Protein AF-A0A5C0Z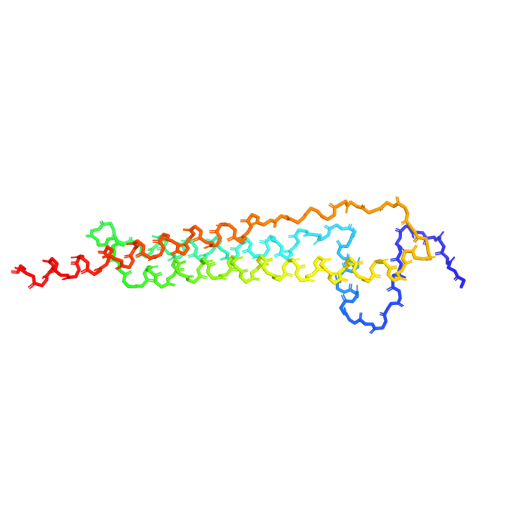PC8-F1 (afdb_monomer_lite)

Structure (mmCIF, N/CA/C/O backbone):
data_AF-A0A5C0ZPC8-F1
#
_entry.id   AF-A0A5C0ZPC8-F1
#
loop_
_atom_site.group_PDB
_atom_site.id
_atom_site.type_symbol
_atom_site.label_atom_id
_atom_site.label_alt_id
_atom_site.label_comp_id
_atom_site.label_asym_id
_atom_site.label_entity_id
_atom_site.label_seq_id
_atom_site.pdbx_PDB_ins_code
_atom_site.Cartn_x
_atom_site.Cartn_y
_atom_site.Cartn_z
_atom_site.occupancy
_atom_site.B_iso_or_equiv
_atom_site.auth_seq_id
_atom_site.auth_comp_id
_atom_site.auth_asym_id
_atom_site.auth_atom_id
_atom_site.pdbx_PDB_model_num
ATOM 1 N N . MET A 1 1 ? 24.502 -4.615 -37.477 1.00 29.30 1 MET A N 1
ATOM 2 C CA . MET A 1 1 ? 23.654 -4.368 -38.664 1.00 29.30 1 MET A CA 1
ATOM 3 C C . MET A 1 1 ? 22.220 -4.669 -38.247 1.00 29.30 1 MET A C 1
ATOM 5 O O . MET A 1 1 ? 21.914 -5.823 -37.983 1.00 29.30 1 MET A O 1
ATOM 9 N N . TYR A 1 2 ? 21.398 -3.641 -38.018 1.00 32.66 2 TYR A N 1
ATOM 10 C CA . TYR A 1 2 ? 20.044 -3.807 -37.477 1.00 32.66 2 TYR A CA 1
ATOM 11 C C . TYR A 1 2 ? 19.054 -4.054 -38.618 1.00 32.66 2 TYR A C 1
ATOM 13 O O . TYR A 1 2 ? 18.932 -3.237 -39.526 1.00 32.66 2 TYR A O 1
ATOM 21 N N . SER A 1 3 ? 18.355 -5.187 -38.573 1.00 28.53 3 SER A N 1
ATOM 22 C CA . SER A 1 3 ? 17.225 -5.475 -39.456 1.00 28.53 3 SER A CA 1
ATOM 23 C C . SER A 1 3 ? 15.987 -4.775 -38.901 1.00 28.53 3 SER A C 1
ATOM 25 O O . SER A 1 3 ? 15.355 -5.268 -37.968 1.00 28.53 3 SER A O 1
ATOM 27 N N . VAL A 1 4 ? 15.644 -3.625 -39.479 1.00 39.62 4 VAL A N 1
ATOM 28 C CA . VAL A 1 4 ? 14.365 -2.937 -39.261 1.00 39.62 4 VAL A CA 1
ATOM 29 C C . VAL A 1 4 ? 13.296 -3.673 -40.070 1.00 39.62 4 VAL A C 1
ATOM 31 O O . VAL A 1 4 ? 12.887 -3.233 -41.136 1.00 39.62 4 VAL A O 1
ATOM 34 N N . ASN A 1 5 ? 12.885 -4.844 -39.599 1.00 35.91 5 ASN A N 1
ATOM 35 C CA . ASN A 1 5 ? 11.719 -5.543 -40.126 1.00 35.91 5 ASN A CA 1
ATOM 36 C C . ASN A 1 5 ? 10.933 -6.070 -38.933 1.00 35.91 5 ASN A C 1
ATOM 38 O O . ASN A 1 5 ? 11.462 -6.839 -38.136 1.00 35.91 5 ASN A O 1
ATOM 42 N N . SER A 1 6 ? 9.678 -5.632 -38.827 1.00 33.94 6 SER A N 1
ATOM 43 C CA . SER A 1 6 ? 8.818 -5.648 -37.636 1.00 33.94 6 SER A CA 1
ATOM 44 C C . SER A 1 6 ? 9.240 -4.609 -36.596 1.00 33.94 6 SER A C 1
ATOM 46 O O . SER A 1 6 ? 10.356 -4.622 -36.096 1.00 33.94 6 SER A O 1
ATOM 48 N N . GLY A 1 7 ? 8.350 -3.667 -36.275 1.00 36.22 7 GLY A N 1
ATOM 49 C CA . GLY A 1 7 ? 8.607 -2.524 -35.389 1.00 36.22 7 GLY A CA 1
ATOM 50 C C . GLY A 1 7 ? 8.927 -2.867 -33.929 1.00 36.22 7 GLY A C 1
ATOM 51 O O . GLY A 1 7 ? 8.588 -2.096 -33.040 1.00 36.22 7 GLY A O 1
ATOM 52 N N . THR A 1 8 ? 9.482 -4.036 -33.627 1.00 36.31 8 THR A N 1
ATOM 53 C CA . THR A 1 8 ? 10.119 -4.416 -32.365 1.00 36.31 8 THR A CA 1
ATOM 54 C C . THR A 1 8 ? 11.572 -3.961 -32.365 1.00 36.31 8 THR A C 1
ATOM 56 O O . THR A 1 8 ? 12.427 -4.596 -32.972 1.00 36.31 8 THR A O 1
ATOM 59 N N . TYR A 1 9 ? 11.866 -2.884 -31.634 1.00 39.75 9 TYR A N 1
ATOM 60 C CA . TYR A 1 9 ? 13.221 -2.632 -31.155 1.00 39.75 9 TYR A CA 1
ATOM 61 C C . TYR A 1 9 ? 13.605 -3.793 -30.231 1.00 39.75 9 TYR A C 1
ATOM 63 O O . TYR A 1 9 ? 13.178 -3.848 -29.078 1.00 39.75 9 TYR A O 1
ATOM 71 N N . VAL A 1 10 ? 14.338 -4.774 -30.755 1.00 41.09 10 VAL A N 1
ATOM 72 C CA . VAL A 1 10 ? 14.924 -5.835 -29.935 1.00 41.09 10 VAL A CA 1
ATOM 73 C C . VAL A 1 10 ? 16.110 -5.207 -29.211 1.00 41.09 10 VAL A C 1
ATOM 75 O O . VAL A 1 10 ? 17.203 -5.100 -29.763 1.00 41.09 10 VAL A O 1
ATOM 78 N N . PHE A 1 11 ? 15.870 -4.729 -27.989 1.00 47.31 11 PHE A N 1
ATOM 79 C CA . PHE A 1 11 ? 16.930 -4.275 -27.094 1.00 47.31 11 PHE A CA 1
ATOM 80 C C . PHE A 1 11 ? 17.762 -5.496 -26.689 1.00 47.31 11 PHE A C 1
ATOM 82 O O . PHE A 1 11 ? 17.377 -6.277 -25.818 1.00 47.31 11 PHE A O 1
ATOM 89 N N . ASN A 1 12 ? 18.886 -5.699 -27.375 1.00 48.06 12 ASN A N 1
ATOM 90 C CA . ASN A 1 12 ? 19.795 -6.809 -27.125 1.00 48.06 12 ASN A CA 1
ATOM 91 C C . ASN A 1 12 ? 20.742 -6.422 -25.979 1.00 48.06 12 ASN A C 1
ATOM 93 O O . ASN A 1 12 ? 21.899 -6.079 -26.192 1.00 48.06 12 ASN A O 1
ATOM 97 N N . SER A 1 13 ? 20.196 -6.379 -24.763 1.00 54.62 13 SER A N 1
ATOM 98 C CA . SER A 1 13 ? 20.955 -6.133 -23.537 1.00 54.62 13 SER A CA 1
ATOM 99 C C . SER A 1 13 ? 21.131 -7.439 -22.765 1.00 54.62 13 SER A C 1
ATOM 101 O O . SER A 1 13 ? 20.161 -8.177 -22.545 1.00 54.62 13 SER A O 1
ATOM 103 N N . ASP A 1 14 ? 22.367 -7.708 -22.339 1.00 56.84 14 ASP A N 1
ATOM 104 C CA . ASP A 1 14 ? 22.722 -8.839 -21.470 1.00 56.84 14 ASP A CA 1
ATOM 105 C C . ASP A 1 14 ? 22.225 -8.641 -20.029 1.00 56.84 14 ASP A C 1
ATOM 107 O O . ASP A 1 14 ? 22.170 -9.578 -19.234 1.00 56.84 14 ASP A O 1
ATOM 111 N N . ASN A 1 15 ? 21.809 -7.420 -19.681 1.00 58.59 15 ASN A N 1
ATOM 112 C CA . ASN A 1 15 ? 21.267 -7.112 -18.368 1.00 58.59 15 ASN A CA 1
ATOM 113 C C . ASN A 1 15 ? 19.783 -7.492 -18.275 1.00 58.59 15 ASN A C 1
ATOM 115 O O . ASN A 1 15 ? 18.927 -6.919 -18.948 1.00 58.59 15 ASN A O 1
ATOM 119 N N . ILE A 1 16 ? 19.457 -8.392 -17.346 1.00 64.75 16 ILE A N 1
ATOM 120 C CA . ILE A 1 16 ? 18.083 -8.856 -17.076 1.00 64.75 16 ILE A CA 1
ATOM 121 C C . ILE A 1 16 ? 17.133 -7.683 -16.778 1.00 64.75 16 ILE A C 1
ATOM 123 O O . ILE A 1 16 ? 15.991 -7.678 -17.235 1.00 64.75 16 ILE A O 1
ATOM 127 N N . ILE A 1 17 ? 17.625 -6.659 -16.074 1.00 59.69 17 ILE A N 1
ATOM 128 C CA . ILE A 1 17 ? 16.850 -5.461 -15.723 1.00 59.69 17 ILE A CA 1
ATOM 129 C C . ILE A 1 17 ? 16.377 -4.714 -16.984 1.00 59.69 17 ILE A C 1
ATOM 131 O O . ILE A 1 17 ? 15.245 -4.239 -17.015 1.00 59.69 17 ILE A O 1
ATOM 135 N N . ASP A 1 18 ? 17.177 -4.679 -18.056 1.00 54.47 18 ASP A N 1
ATOM 136 C CA . ASP A 1 18 ? 16.747 -4.079 -19.327 1.00 54.47 18 ASP A CA 1
ATOM 137 C C . ASP A 1 18 ? 15.675 -4.880 -20.025 1.00 54.47 18 ASP A C 1
ATOM 139 O O . ASP A 1 18 ? 14.733 -4.303 -20.556 1.00 54.47 18 ASP A O 1
ATOM 143 N N . ARG A 1 19 ? 15.799 -6.207 -20.033 1.00 58.69 19 ARG A N 1
ATOM 144 C CA . ARG A 1 19 ? 14.797 -7.055 -20.682 1.00 58.69 19 ARG A CA 1
ATOM 145 C C . ARG A 1 19 ? 13.432 -6.886 -20.026 1.00 58.69 19 ARG A C 1
ATOM 147 O O . ARG A 1 19 ? 12.436 -6.776 -20.735 1.00 58.69 19 ARG A O 1
ATOM 154 N N . ILE A 1 20 ? 13.402 -6.785 -18.697 1.00 58.28 20 ILE A N 1
ATOM 155 C CA . ILE A 1 20 ? 12.176 -6.549 -17.929 1.00 58.28 20 ILE A CA 1
ATOM 156 C C . ILE A 1 20 ? 11.615 -5.150 -18.221 1.00 58.28 20 ILE A C 1
ATOM 158 O O . ILE A 1 20 ? 10.433 -5.026 -18.532 1.00 58.28 20 ILE A O 1
ATOM 162 N N . LEU A 1 21 ? 12.448 -4.106 -18.186 1.00 55.56 21 LEU A N 1
ATOM 163 C CA . LEU A 1 21 ? 11.993 -2.725 -18.381 1.00 55.56 21 LEU A CA 1
ATOM 164 C C . LEU A 1 21 ? 11.576 -2.425 -19.833 1.00 55.56 21 LEU A C 1
ATOM 166 O O . LEU A 1 21 ? 10.539 -1.802 -20.049 1.00 55.56 21 LEU A O 1
ATOM 170 N N . TYR A 1 22 ? 12.328 -2.893 -20.835 1.00 52.00 22 TYR A N 1
ATOM 171 C CA . TYR A 1 22 ? 12.086 -2.572 -22.249 1.00 52.00 22 TYR A CA 1
ATOM 172 C C . TYR A 1 22 ? 11.017 -3.438 -22.920 1.00 52.00 22 TYR A C 1
ATOM 174 O O . TYR A 1 22 ? 10.300 -2.928 -23.782 1.00 52.00 22 TYR A O 1
ATOM 182 N N . GLN A 1 23 ? 10.819 -4.704 -22.519 1.00 48.38 23 GLN A N 1
ATOM 183 C CA . GLN A 1 23 ? 9.656 -5.472 -23.004 1.00 48.38 23 GLN A CA 1
ATOM 184 C C . GLN A 1 23 ? 8.325 -4.813 -22.603 1.00 48.38 23 GLN A C 1
ATOM 186 O O . GLN A 1 23 ? 7.313 -5.010 -23.274 1.00 48.38 23 GLN A O 1
ATOM 191 N N . HIS A 1 24 ? 8.327 -3.984 -21.556 1.00 46.78 24 HIS A N 1
ATOM 192 C CA . HIS A 1 24 ? 7.132 -3.307 -21.055 1.00 46.78 24 HIS A CA 1
ATOM 193 C C . HIS A 1 24 ? 6.839 -1.968 -21.753 1.00 46.78 24 HIS A C 1
ATOM 195 O O . HIS A 1 24 ? 5.710 -1.481 -21.667 1.00 46.78 24 HIS A O 1
ATOM 201 N N . VAL A 1 25 ? 7.782 -1.431 -22.541 1.00 46.47 25 VAL A N 1
ATOM 202 C CA . VAL A 1 25 ? 7.612 -0.193 -23.333 1.00 46.47 25 VAL A CA 1
ATOM 203 C C . VAL A 1 25 ? 6.557 -0.357 -24.443 1.00 46.47 25 VAL A C 1
ATOM 205 O O . VAL A 1 25 ? 6.014 0.627 -24.934 1.00 46.47 25 VAL A O 1
ATOM 208 N N . LYS A 1 26 ? 6.197 -1.596 -24.814 1.00 43.69 26 LYS A N 1
ATOM 209 C CA . LYS A 1 26 ? 5.247 -1.888 -25.902 1.00 43.69 26 LYS A CA 1
ATOM 210 C C . LYS A 1 26 ? 3.794 -2.180 -25.503 1.00 43.69 26 LYS A C 1
ATOM 212 O O . LYS A 1 26 ? 3.000 -2.481 -26.389 1.00 43.69 26 LYS A O 1
ATOM 217 N N . GLY A 1 27 ? 3.415 -2.059 -24.229 1.00 43.03 27 GLY A N 1
ATOM 218 C CA . GLY A 1 27 ? 1.996 -2.188 -23.843 1.00 43.03 27 GLY A CA 1
ATOM 219 C C . GLY A 1 27 ? 1.706 -2.803 -22.476 1.00 43.03 27 GLY A C 1
ATOM 220 O O . GLY A 1 27 ? 0.545 -3.030 -22.163 1.00 43.03 27 GLY A O 1
ATOM 221 N N . TYR A 1 28 ? 2.729 -3.057 -21.654 1.00 47.69 28 TYR A N 1
ATOM 222 C CA . TYR A 1 28 ? 2.574 -3.623 -20.305 1.00 47.69 28 TYR A CA 1
ATOM 223 C C . TYR A 1 28 ? 3.007 -2.659 -19.193 1.00 47.69 28 TYR A C 1
ATOM 225 O O . TYR A 1 28 ? 3.230 -3.085 -18.061 1.00 47.69 28 TYR A O 1
ATOM 233 N N . HIS A 1 29 ? 3.085 -1.354 -19.481 1.00 52.34 29 HIS A N 1
ATOM 234 C CA . HIS A 1 29 ? 3.318 -0.317 -18.464 1.00 52.34 29 HIS A CA 1
ATOM 235 C C . HIS A 1 29 ? 2.305 -0.377 -17.302 1.00 52.34 29 HIS A C 1
ATOM 237 O O . HIS A 1 29 ? 2.608 0.072 -16.195 1.00 52.34 29 HIS A O 1
ATOM 243 N N . ASP A 1 30 ? 1.151 -1.008 -17.530 1.00 61.06 30 ASP A N 1
ATOM 244 C CA . ASP A 1 30 ? 0.098 -1.153 -16.535 1.00 61.06 30 ASP A CA 1
ATOM 245 C C . ASP A 1 30 ? 0.208 -2.417 -15.683 1.00 61.06 30 ASP A C 1
ATOM 247 O O . ASP A 1 30 ? -0.321 -2.413 -14.582 1.00 61.06 30 ASP A O 1
ATOM 251 N N . PHE A 1 31 ? 0.912 -3.481 -16.086 1.00 70.56 31 PHE A N 1
ATOM 252 C CA . PHE A 1 31 ? 0.835 -4.752 -15.345 1.00 70.56 31 PHE A CA 1
ATOM 253 C C . PHE A 1 31 ? 1.331 -4.660 -13.886 1.00 70.56 31 PHE A C 1
ATOM 255 O O . PHE A 1 31 ? 0.588 -5.071 -12.989 1.00 70.56 31 PHE A O 1
ATOM 262 N N . PRO A 1 32 ? 2.511 -4.075 -13.585 1.00 74.31 32 PRO A N 1
ATOM 263 C CA . PRO A 1 32 ? 2.962 -3.913 -12.200 1.00 74.31 32 PRO A CA 1
ATOM 264 C C . PRO A 1 32 ? 2.048 -2.986 -11.390 1.00 74.31 32 PRO A C 1
ATOM 266 O O . PRO A 1 32 ? 1.806 -3.225 -10.208 1.00 74.31 32 PRO A O 1
ATOM 269 N N . SER A 1 33 ? 1.521 -1.940 -12.034 1.00 76.31 33 SER A N 1
ATOM 270 C CA . SER A 1 33 ? 0.583 -0.990 -11.430 1.00 76.31 33 SER A CA 1
ATOM 271 C C . SER A 1 33 ? -0.754 -1.655 -11.107 1.00 76.31 33 SER A C 1
ATOM 273 O O . SER A 1 33 ? -1.222 -1.570 -9.977 1.00 76.31 33 SER A O 1
ATOM 275 N N . SER A 1 34 ? -1.329 -2.400 -12.050 1.00 80.06 34 SER A N 1
ATOM 276 C CA . SER A 1 34 ? -2.569 -3.156 -11.879 1.00 80.06 34 SER A CA 1
ATOM 277 C C . SER A 1 34 ? -2.431 -4.250 -10.825 1.00 80.06 34 SER A C 1
ATOM 279 O O . SER A 1 34 ? -3.339 -4.421 -10.015 1.00 80.06 34 SER A O 1
ATOM 281 N N . LEU A 1 35 ? -1.301 -4.964 -10.785 1.00 85.38 35 LEU A N 1
ATOM 282 C CA . LEU A 1 35 ? -1.042 -5.985 -9.767 1.00 85.38 35 LEU A CA 1
ATOM 283 C C . LEU A 1 35 ? -0.932 -5.366 -8.368 1.00 85.38 35 LEU A C 1
ATOM 285 O O . LEU A 1 35 ? -1.478 -5.910 -7.402 1.00 85.38 35 LEU A O 1
ATOM 289 N N . PHE A 1 36 ? -0.283 -4.204 -8.256 1.00 87.19 36 PHE A N 1
ATOM 290 C CA . PHE A 1 36 ? -0.246 -3.444 -7.012 1.00 87.19 36 PHE A CA 1
ATOM 291 C C . PHE A 1 36 ? -1.654 -3.002 -6.589 1.00 87.19 36 PHE A C 1
ATOM 293 O O . PHE A 1 36 ? -2.079 -3.319 -5.477 1.00 87.19 36 PHE A O 1
ATOM 300 N N . THR A 1 37 ? -2.419 -2.364 -7.481 1.00 86.62 37 THR A N 1
ATOM 301 C CA . THR A 1 37 ? -3.804 -1.946 -7.204 1.00 86.62 37 THR A CA 1
ATOM 302 C C . THR A 1 37 ? -4.677 -3.126 -6.786 1.00 86.62 37 THR A C 1
ATOM 304 O O . THR A 1 37 ? -5.380 -3.036 -5.782 1.00 86.62 37 THR A O 1
ATOM 307 N N . PHE A 1 38 ? -4.586 -4.258 -7.487 1.00 89.56 38 PHE A N 1
ATOM 308 C CA . PHE A 1 38 ? -5.307 -5.482 -7.140 1.00 89.56 38 PHE A CA 1
ATOM 309 C C . PHE A 1 38 ? -4.967 -5.955 -5.721 1.00 89.56 38 PHE A C 1
ATOM 311 O O . PHE A 1 38 ? -5.864 -6.228 -4.922 1.00 89.56 38 PHE A O 1
ATOM 318 N N . THR A 1 39 ? -3.679 -5.978 -5.372 1.00 91.25 39 THR A N 1
ATOM 319 C CA . THR A 1 39 ? -3.213 -6.367 -4.033 1.00 91.25 39 THR A CA 1
ATOM 320 C C . THR A 1 39 ? -3.770 -5.435 -2.955 1.00 91.25 39 THR A C 1
ATOM 322 O O . THR A 1 39 ? -4.273 -5.901 -1.929 1.00 91.25 39 THR A O 1
ATOM 325 N N . ILE A 1 40 ? -3.749 -4.121 -3.195 1.00 92.25 40 ILE A N 1
ATOM 326 C CA . ILE A 1 40 ? -4.326 -3.132 -2.277 1.00 92.25 40 ILE A CA 1
ATOM 327 C C . ILE A 1 40 ? -5.839 -3.331 -2.127 1.00 92.25 40 ILE A C 1
ATOM 329 O O . ILE A 1 40 ? -6.340 -3.316 -1.002 1.00 92.25 40 ILE A O 1
ATOM 333 N N . CYS A 1 41 ? -6.570 -3.573 -3.217 1.00 92.06 41 CYS A N 1
ATOM 334 C CA . CYS A 1 41 ? -8.007 -3.847 -3.169 1.00 92.06 41 CYS A CA 1
ATOM 335 C C . CYS A 1 41 ? -8.328 -5.096 -2.338 1.00 92.06 41 CYS A C 1
ATOM 337 O O . CYS A 1 41 ? -9.237 -5.056 -1.509 1.00 92.06 41 CYS A O 1
ATOM 339 N N . VAL A 1 42 ? -7.561 -6.179 -2.493 1.00 92.88 42 VAL A N 1
ATOM 340 C CA . VAL A 1 42 ? -7.724 -7.403 -1.689 1.00 92.88 42 VAL A CA 1
ATOM 341 C C . VAL A 1 42 ? -7.469 -7.127 -0.202 1.00 92.88 42 VAL A C 1
ATOM 343 O O . VAL A 1 42 ? -8.233 -7.577 0.658 1.00 92.88 42 VAL A O 1
ATOM 346 N N . LEU A 1 43 ? -6.432 -6.349 0.124 1.00 91.00 43 LEU A N 1
ATOM 347 C CA . LEU A 1 43 ? -6.124 -5.966 1.506 1.00 91.00 43 LEU A CA 1
ATOM 348 C C . LEU A 1 43 ? -7.215 -5.082 2.122 1.00 91.00 43 LEU A C 1
ATOM 350 O O . LEU A 1 43 ? -7.588 -5.291 3.282 1.00 91.00 43 LEU A O 1
ATOM 354 N N . LEU A 1 44 ? -7.749 -4.128 1.357 1.00 89.75 44 LEU A N 1
ATOM 355 C CA . LEU A 1 44 ? -8.862 -3.279 1.779 1.00 89.75 44 LEU A CA 1
ATOM 356 C C . LEU A 1 44 ? -10.121 -4.109 2.020 1.00 89.75 44 LEU A C 1
ATOM 358 O O . LEU A 1 44 ? -10.695 -4.020 3.104 1.00 89.75 44 LEU A O 1
ATOM 362 N N . LEU A 1 45 ? -10.496 -4.977 1.078 1.00 92.25 45 LEU A N 1
ATOM 363 C CA . LEU A 1 45 ? -11.660 -5.852 1.211 1.00 92.25 45 LEU A CA 1
ATOM 364 C C . LEU A 1 45 ? -11.548 -6.742 2.455 1.00 92.25 45 LEU A C 1
ATOM 366 O O . LEU A 1 45 ? -12.487 -6.828 3.243 1.00 92.25 45 LEU A O 1
ATOM 370 N N . SER A 1 46 ? -10.371 -7.329 2.692 1.00 89.56 46 SER A N 1
ATOM 371 C CA . SER A 1 46 ? -10.110 -8.129 3.894 1.00 89.56 46 SER A CA 1
ATOM 372 C C . SER A 1 46 ? -10.144 -7.312 5.192 1.00 89.56 46 SER A C 1
ATOM 374 O O . SER A 1 46 ? -10.369 -7.877 6.264 1.00 89.56 46 SER A O 1
ATOM 376 N N . THR A 1 47 ? -9.859 -6.012 5.132 1.00 87.06 47 THR A N 1
ATOM 377 C CA . THR A 1 47 ? -9.914 -5.124 6.301 1.00 87.06 47 THR A CA 1
ATOM 378 C C . THR A 1 47 ? -11.355 -4.727 6.599 1.00 87.06 47 THR A C 1
ATOM 380 O O . THR A 1 47 ? -11.782 -4.829 7.747 1.00 87.06 47 THR A O 1
ATOM 383 N N . VAL A 1 48 ? -12.126 -4.381 5.565 1.00 87.31 48 VAL A N 1
ATOM 384 C CA . VAL A 1 48 ? -13.559 -4.067 5.666 1.00 87.31 48 VAL A CA 1
ATOM 385 C C . VAL A 1 48 ? -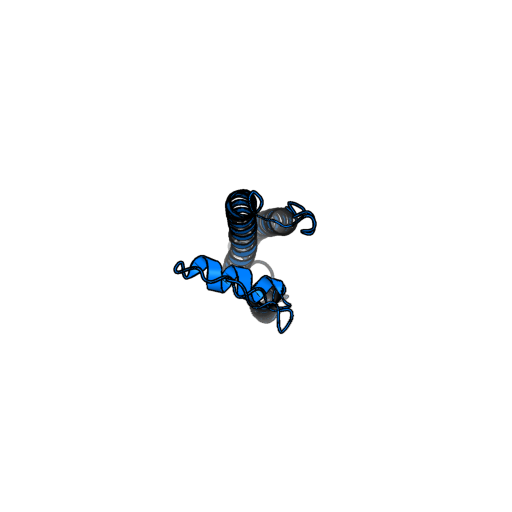14.354 -5.278 6.154 1.00 87.31 48 VAL A C 1
ATOM 387 O O . VAL A 1 48 ? -15.189 -5.137 7.040 1.00 87.31 48 VAL A O 1
ATOM 390 N N . SER A 1 49 ? -14.051 -6.486 5.671 1.00 86.62 49 SER A N 1
ATOM 391 C CA . SER A 1 49 ? -14.754 -7.706 6.097 1.00 86.62 49 SER A CA 1
ATOM 392 C C . SER A 1 49 ? -14.530 -8.066 7.572 1.00 86.62 49 SER A C 1
ATOM 394 O O . SER A 1 49 ? -15.257 -8.884 8.125 1.00 86.62 49 SER A O 1
ATOM 396 N N . LYS A 1 50 ? -13.490 -7.508 8.201 1.00 82.44 50 LYS A N 1
ATOM 397 C CA . LYS A 1 50 ? -13.159 -7.709 9.620 1.00 82.44 50 LYS A CA 1
ATOM 398 C C . LYS A 1 50 ? -13.607 -6.539 10.493 1.00 82.44 50 LYS A C 1
ATOM 400 O O . LYS A 1 50 ? -13.363 -6.562 11.698 1.00 82.44 50 LYS A O 1
ATOM 405 N N . LEU A 1 51 ? -14.225 -5.520 9.896 1.00 84.06 51 LEU A N 1
ATOM 406 C CA . LEU A 1 51 ? -14.702 -4.349 10.608 1.00 84.06 51 LEU A CA 1
ATOM 407 C C . LEU A 1 51 ? -15.973 -4.715 11.376 1.00 84.06 51 LEU A C 1
ATOM 409 O O . LEU A 1 51 ? -16.979 -5.105 10.788 1.00 84.06 51 LEU A O 1
ATOM 413 N N . ASN A 1 52 ? -15.924 -4.602 12.700 1.00 82.38 52 ASN A N 1
ATOM 414 C CA . ASN A 1 52 ? -17.101 -4.768 13.539 1.00 82.38 52 ASN A CA 1
ATOM 415 C C . ASN A 1 52 ? -17.693 -3.385 13.822 1.00 82.38 52 ASN A C 1
ATOM 417 O O . ASN A 1 52 ? -17.041 -2.561 14.456 1.00 82.38 52 ASN A O 1
ATOM 421 N N . LEU A 1 53 ? -18.927 -3.136 13.380 1.00 79.50 53 LEU A N 1
ATOM 422 C CA . LEU A 1 53 ? -19.606 -1.848 13.565 1.00 79.50 53 LEU A CA 1
ATOM 423 C C . LEU A 1 53 ? -19.779 -1.466 15.042 1.00 79.50 53 LEU A C 1
ATOM 425 O O . LEU A 1 53 ? -19.772 -0.283 15.363 1.00 79.50 53 LEU A O 1
ATOM 429 N N . ALA A 1 54 ? -19.890 -2.448 15.941 1.00 78.50 54 ALA A N 1
ATOM 430 C CA . ALA A 1 54 ? -19.990 -2.192 17.376 1.00 78.50 54 ALA A CA 1
ATOM 431 C C . ALA A 1 54 ? -18.639 -1.816 18.008 1.00 78.50 54 ALA A C 1
ATOM 433 O O . ALA A 1 54 ? -18.620 -1.196 19.064 1.00 78.50 54 ALA A O 1
ATOM 434 N N . ASN A 1 55 ? -17.518 -2.207 17.388 1.00 79.12 55 ASN A N 1
ATOM 435 C CA . ASN A 1 55 ? -16.157 -1.937 17.865 1.00 79.12 55 ASN A CA 1
ATOM 436 C C . ASN A 1 55 ? -15.246 -1.604 16.680 1.00 79.12 55 ASN A C 1
ATOM 438 O O . ASN A 1 55 ? -14.439 -2.445 16.266 1.00 79.12 55 ASN A O 1
ATOM 442 N N . PRO A 1 56 ? -15.403 -0.405 16.098 1.00 79.38 56 PRO A N 1
ATOM 443 C CA . PRO A 1 56 ? -14.698 -0.035 14.879 1.00 79.38 56 PRO A CA 1
ATOM 444 C C . PRO A 1 56 ? -13.192 0.117 15.117 1.00 79.38 56 PRO A C 1
ATOM 446 O O . PRO A 1 56 ? -12.396 -0.222 14.240 1.00 79.38 56 PRO A O 1
ATOM 449 N N . PHE A 1 57 ? -12.777 0.552 16.311 1.00 82.94 57 PHE A N 1
ATOM 450 C CA . PHE A 1 57 ? -11.367 0.728 16.640 1.00 82.94 57 PHE A CA 1
ATOM 451 C C . PHE A 1 57 ? -10.791 -0.550 17.246 1.00 82.94 57 PHE A C 1
ATOM 453 O O . PHE A 1 57 ? -11.048 -0.893 18.399 1.00 82.94 57 PHE A O 1
ATOM 460 N N . THR A 1 58 ? -10.012 -1.280 16.447 1.00 83.25 58 THR A N 1
ATOM 461 C CA . THR A 1 58 ? -9.270 -2.458 16.904 1.00 83.25 58 THR A CA 1
ATOM 462 C C . THR A 1 58 ? -7.824 -2.400 16.436 1.00 83.25 58 THR A C 1
ATOM 464 O O . THR A 1 58 ? -7.524 -1.978 15.315 1.00 83.25 58 THR A O 1
ATOM 467 N N . ILE A 1 59 ? -6.914 -2.921 17.263 1.00 84.75 59 ILE A N 1
ATOM 468 C CA . ILE A 1 59 ? -5.477 -3.006 16.957 1.00 84.75 59 ILE A CA 1
ATOM 469 C C . ILE A 1 59 ? -5.230 -3.722 15.618 1.00 84.75 59 ILE A C 1
ATOM 471 O O . ILE A 1 59 ? -4.332 -3.352 14.858 1.00 84.75 59 ILE A O 1
ATOM 475 N N . GLY A 1 60 ? -6.035 -4.745 15.309 1.00 85.19 60 GLY A N 1
ATOM 476 C CA . GLY A 1 60 ? -5.927 -5.510 14.067 1.00 85.19 60 GLY A CA 1
ATOM 477 C C . GLY A 1 60 ? -6.197 -4.674 12.814 1.00 85.19 60 GLY A C 1
ATOM 478 O O . GLY A 1 60 ? -5.471 -4.813 11.828 1.00 85.19 60 GLY A O 1
ATOM 479 N N . ILE A 1 61 ? -7.200 -3.793 12.856 1.00 87.00 61 ILE A N 1
ATOM 480 C CA . ILE A 1 61 ? -7.529 -2.883 11.749 1.00 87.00 61 ILE A CA 1
ATOM 481 C C . ILE A 1 61 ? -6.455 -1.800 11.632 1.00 87.00 61 ILE A C 1
ATOM 483 O O . ILE A 1 61 ? -5.938 -1.580 10.539 1.00 87.00 61 ILE A O 1
ATOM 487 N N . THR A 1 62 ? -6.027 -1.217 12.753 1.00 88.50 62 THR A N 1
ATOM 488 C CA . THR A 1 62 ? -4.956 -0.209 12.784 1.00 88.50 62 THR A CA 1
ATOM 489 C C . THR A 1 62 ? -3.678 -0.717 12.110 1.00 88.50 62 THR A C 1
ATOM 491 O O . THR A 1 62 ? -3.172 -0.069 11.197 1.00 88.50 62 THR A O 1
ATOM 494 N N . LYS A 1 63 ? -3.206 -1.926 12.458 1.00 89.44 63 LYS A N 1
ATOM 495 C CA . LYS A 1 63 ? -2.027 -2.546 11.819 1.00 89.44 63 LYS A CA 1
ATOM 496 C C . LYS A 1 63 ? -2.194 -2.727 10.305 1.00 89.44 63 LYS A C 1
ATOM 498 O O . LYS A 1 63 ? -1.226 -2.574 9.562 1.00 89.44 63 LYS A O 1
ATOM 503 N N . ARG A 1 64 ? -3.404 -3.053 9.837 1.00 90.00 64 ARG A N 1
ATOM 504 C CA . ARG A 1 64 ? -3.702 -3.240 8.406 1.00 90.00 64 ARG A CA 1
ATOM 505 C C . ARG A 1 64 ? -3.701 -1.921 7.643 1.00 90.00 64 ARG A C 1
ATOM 507 O O . ARG A 1 64 ? -3.103 -1.862 6.574 1.00 90.00 64 ARG A O 1
ATOM 514 N N . ILE A 1 65 ? -4.295 -0.866 8.202 1.00 90.50 65 ILE A N 1
ATOM 515 C CA . ILE A 1 65 ? -4.250 0.477 7.605 1.00 90.50 65 ILE A CA 1
ATOM 516 C C . ILE A 1 65 ? -2.794 0.964 7.539 1.00 90.50 65 ILE A C 1
ATOM 518 O O . ILE A 1 65 ? -2.361 1.437 6.489 1.00 90.50 65 ILE A O 1
ATOM 522 N N . THR A 1 66 ? -2.003 0.764 8.602 1.00 92.50 66 THR A N 1
ATOM 523 C CA . THR A 1 66 ? -0.563 1.080 8.589 1.00 92.50 66 THR A CA 1
ATOM 524 C C . THR A 1 66 ? 0.173 0.329 7.480 1.00 92.50 66 THR A C 1
ATOM 526 O O . THR A 1 66 ? 0.931 0.940 6.732 1.00 92.50 66 THR A O 1
ATOM 529 N N . LEU A 1 67 ? -0.073 -0.978 7.334 1.00 93.31 67 LEU A N 1
ATOM 530 C CA . LEU A 1 67 ? 0.542 -1.789 6.282 1.00 93.31 67 LEU A CA 1
ATOM 531 C C . LEU A 1 67 ? 0.206 -1.255 4.881 1.00 93.31 67 LEU A C 1
ATOM 533 O O . LEU A 1 67 ? 1.106 -1.123 4.057 1.00 93.31 67 LEU A O 1
ATOM 537 N N . ILE A 1 68 ? -1.061 -0.918 4.622 1.00 93.06 68 ILE A N 1
ATOM 538 C CA . ILE A 1 68 ? -1.503 -0.361 3.334 1.00 93.06 68 ILE A CA 1
ATOM 539 C C . ILE A 1 68 ? -0.780 0.961 3.043 1.00 93.06 68 ILE A C 1
ATOM 541 O O . ILE A 1 68 ? -0.260 1.140 1.942 1.00 93.06 68 ILE A O 1
ATOM 545 N N . GLY A 1 69 ? -0.684 1.860 4.027 1.00 90.19 69 GLY A N 1
ATOM 546 C CA . GLY A 1 69 ? 0.048 3.123 3.878 1.00 90.19 69 GLY A CA 1
ATOM 547 C C . GLY A 1 69 ? 1.536 2.916 3.571 1.00 90.19 69 GLY A C 1
ATOM 548 O O . GLY A 1 69 ? 2.073 3.540 2.655 1.00 90.19 69 GLY A O 1
ATOM 549 N N . CYS A 1 70 ? 2.188 1.979 4.266 1.00 93.62 70 CYS A N 1
ATOM 550 C CA . CYS A 1 70 ? 3.580 1.611 3.996 1.00 93.62 70 CYS A CA 1
ATOM 551 C C . CYS A 1 70 ? 3.771 1.030 2.587 1.00 93.62 70 CYS A C 1
ATOM 553 O O . CYS A 1 70 ? 4.746 1.370 1.920 1.00 93.62 70 CYS A O 1
ATOM 555 N N . LEU A 1 71 ? 2.849 0.185 2.114 1.00 93.25 71 LEU A N 1
ATOM 556 C CA . LE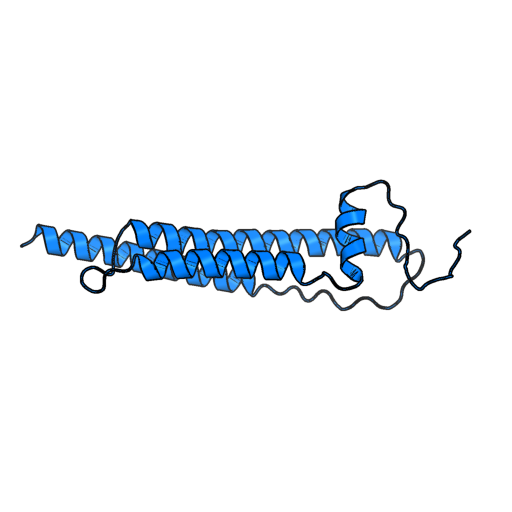U A 1 71 ? 2.914 -0.385 0.766 1.00 93.25 71 LEU A CA 1
ATOM 557 C C . LEU A 1 71 ? 2.850 0.699 -0.316 1.00 93.25 71 LEU A C 1
ATOM 559 O O . LEU A 1 71 ? 3.640 0.648 -1.255 1.00 93.25 71 LEU A O 1
ATOM 563 N N . TYR A 1 72 ? 1.981 1.703 -0.160 1.00 91.44 72 TYR A N 1
ATOM 564 C CA . TYR A 1 72 ? 1.922 2.854 -1.071 1.00 91.44 72 TYR A CA 1
ATOM 565 C C . TYR A 1 72 ? 3.222 3.662 -1.088 1.00 91.44 72 TYR A C 1
ATOM 567 O O . TYR A 1 72 ? 3.698 4.029 -2.163 1.00 91.44 72 TYR A O 1
ATOM 575 N N . LEU A 1 73 ? 3.836 3.893 0.078 1.00 90.75 73 LEU A N 1
ATOM 576 C CA . LEU A 1 73 ? 5.130 4.576 0.149 1.00 90.75 73 LEU A CA 1
ATOM 577 C C . LEU A 1 73 ? 6.232 3.794 -0.565 1.00 90.75 73 LEU A C 1
ATOM 579 O O . LEU A 1 73 ? 6.939 4.358 -1.398 1.00 90.75 73 LEU A O 1
ATOM 583 N N . VAL A 1 74 ? 6.371 2.502 -0.258 1.00 90.81 74 VAL A N 1
ATOM 584 C CA . VAL A 1 74 ? 7.395 1.643 -0.872 1.00 90.81 74 VAL A CA 1
ATOM 585 C C . VAL A 1 74 ? 7.194 1.578 -2.382 1.00 90.81 74 VAL A C 1
ATOM 587 O O . VAL A 1 74 ? 8.149 1.766 -3.133 1.00 90.81 74 VAL A O 1
ATOM 590 N N . TYR A 1 75 ? 5.956 1.379 -2.834 1.00 87.56 75 TYR A N 1
ATOM 591 C CA . TYR A 1 75 ? 5.632 1.340 -4.255 1.00 87.56 75 TYR A CA 1
ATOM 592 C C . TYR A 1 75 ? 5.951 2.667 -4.957 1.00 87.56 75 TYR A C 1
ATOM 594 O O . TYR A 1 75 ? 6.607 2.661 -5.999 1.00 87.56 75 TYR A O 1
ATOM 602 N N . GLY A 1 76 ? 5.585 3.804 -4.358 1.00 84.69 76 GLY A N 1
ATOM 603 C CA . GLY A 1 76 ? 5.913 5.129 -4.885 1.00 84.69 76 GLY A CA 1
ATOM 604 C C . GLY A 1 76 ? 7.423 5.379 -4.990 1.00 84.69 76 GLY A C 1
ATOM 605 O O . GLY A 1 76 ? 7.896 5.851 -6.023 1.00 84.69 76 GLY A O 1
ATOM 606 N N . ILE A 1 77 ? 8.201 5.000 -3.968 1.00 86.81 77 ILE A N 1
ATOM 607 C CA . ILE A 1 77 ? 9.670 5.119 -3.983 1.00 86.81 77 ILE A CA 1
ATOM 608 C C . ILE A 1 77 ? 10.282 4.230 -5.074 1.00 86.81 77 ILE A C 1
ATOM 610 O O . ILE A 1 77 ? 11.149 4.686 -5.822 1.00 86.81 77 ILE A O 1
ATOM 614 N N . LEU A 1 78 ? 9.813 2.985 -5.210 1.00 84.44 78 LEU A N 1
ATOM 615 C CA . LEU A 1 78 ? 10.270 2.071 -6.261 1.00 84.44 78 LEU A CA 1
ATOM 616 C C . LEU A 1 78 ? 9.977 2.628 -7.657 1.00 84.44 78 LEU A C 1
ATOM 618 O O . LEU A 1 78 ? 10.847 2.576 -8.524 1.00 84.44 78 LEU A O 1
ATOM 622 N N . LYS A 1 79 ? 8.795 3.217 -7.864 1.00 78.81 79 LYS A N 1
ATOM 623 C CA . LYS A 1 79 ? 8.421 3.879 -9.122 1.00 78.81 79 LYS A CA 1
ATOM 624 C C . LYS A 1 79 ? 9.384 5.010 -9.482 1.00 78.81 79 LYS A C 1
ATOM 626 O O . LYS A 1 79 ? 9.823 5.088 -10.627 1.00 78.81 79 LYS A O 1
ATOM 631 N N . ILE A 1 80 ? 9.749 5.849 -8.508 1.00 79.06 80 ILE A N 1
ATOM 632 C CA . ILE A 1 80 ? 10.740 6.919 -8.701 1.00 79.06 80 ILE A CA 1
ATOM 633 C C . ILE A 1 80 ? 12.109 6.325 -9.037 1.00 79.06 80 ILE A C 1
ATOM 635 O O . ILE A 1 80 ? 12.752 6.780 -9.978 1.00 79.06 80 ILE A O 1
ATOM 639 N N . GLY A 1 81 ? 12.548 5.292 -8.312 1.00 76.06 81 GLY A N 1
ATOM 640 C CA . GLY A 1 81 ? 13.823 4.621 -8.572 1.00 76.06 81 GLY A CA 1
ATOM 641 C C . GLY A 1 81 ? 13.900 4.024 -9.980 1.00 76.06 81 GLY A C 1
ATOM 642 O O . GLY A 1 81 ? 14.883 4.235 -10.686 1.00 76.06 81 GLY A O 1
ATOM 643 N N . ILE A 1 82 ? 12.836 3.348 -10.421 1.00 75.31 82 ILE A N 1
ATOM 644 C CA . ILE A 1 82 ? 12.720 2.804 -11.780 1.00 75.31 82 ILE A CA 1
ATOM 645 C C . ILE A 1 82 ? 12.725 3.933 -12.815 1.00 75.31 82 ILE A C 1
ATOM 647 O O . ILE A 1 82 ? 13.435 3.830 -13.814 1.00 75.31 82 ILE A O 1
ATOM 651 N N . ALA A 1 83 ? 11.990 5.021 -12.570 1.00 70.31 83 ALA A N 1
ATOM 652 C CA . ALA A 1 83 ? 11.973 6.179 -13.458 1.00 70.31 83 ALA A CA 1
ATOM 653 C C . ALA A 1 83 ? 13.376 6.793 -13.605 1.00 70.31 83 ALA A C 1
ATOM 655 O O . ALA A 1 83 ? 13.847 6.979 -14.726 1.00 70.31 83 ALA A O 1
ATOM 656 N N . LEU A 1 84 ? 14.089 7.018 -12.498 1.00 74.12 84 LEU A N 1
ATOM 657 C CA . LEU A 1 84 ? 15.458 7.544 -12.504 1.00 74.12 84 LEU A CA 1
ATOM 658 C C . LEU A 1 84 ? 16.438 6.601 -13.211 1.00 74.12 84 LEU A C 1
ATOM 660 O O . LEU A 1 84 ? 17.263 7.055 -14.003 1.00 74.12 84 LEU A O 1
ATOM 664 N N . TYR A 1 85 ? 16.323 5.294 -12.969 1.00 72.38 85 TYR A N 1
ATOM 665 C CA . TYR A 1 85 ? 17.142 4.284 -13.634 1.00 72.38 85 TYR A CA 1
ATOM 666 C C . TYR A 1 85 ? 16.893 4.260 -15.145 1.00 72.38 85 TYR A C 1
ATOM 668 O O . TYR A 1 85 ? 17.839 4.305 -15.932 1.00 72.38 85 TYR A O 1
ATOM 676 N N . SER A 1 86 ? 15.622 4.253 -15.560 1.00 67.06 86 SER A N 1
ATOM 677 C CA . SER A 1 86 ? 15.257 4.321 -16.976 1.00 67.06 86 SER A CA 1
ATOM 678 C C . SER A 1 86 ? 15.747 5.614 -17.621 1.00 67.06 86 SER A C 1
ATOM 680 O O . SER A 1 86 ? 16.283 5.558 -18.718 1.00 67.06 86 SER A O 1
ATOM 682 N N . TRP A 1 87 ? 15.674 6.754 -16.927 1.00 64.69 87 TRP A N 1
ATOM 683 C CA . TRP A 1 87 ? 16.165 8.041 -17.421 1.00 64.69 87 TRP A CA 1
ATOM 684 C C . TRP A 1 87 ? 17.681 8.039 -17.640 1.00 64.69 87 TRP A C 1
ATOM 686 O O . TRP A 1 87 ? 18.153 8.420 -18.709 1.00 64.69 87 TRP A O 1
ATOM 696 N N . GLN A 1 88 ? 18.459 7.570 -16.659 1.00 67.75 88 GLN A N 1
ATOM 697 C CA . GLN A 1 88 ? 19.918 7.462 -16.784 1.00 67.75 88 GLN A CA 1
ATOM 698 C C . GLN A 1 88 ? 20.318 6.542 -17.936 1.00 67.75 88 GLN A C 1
ATOM 700 O O . GLN A 1 88 ? 21.217 6.860 -18.716 1.00 67.75 88 GLN A O 1
ATOM 705 N N . ARG A 1 89 ? 19.627 5.410 -18.059 1.00 66.00 89 ARG A N 1
ATOM 706 C CA . ARG A 1 89 ? 19.924 4.411 -19.076 1.00 66.00 89 ARG A CA 1
ATOM 707 C C . ARG A 1 89 ? 19.499 4.860 -20.471 1.00 66.00 89 ARG A C 1
ATOM 709 O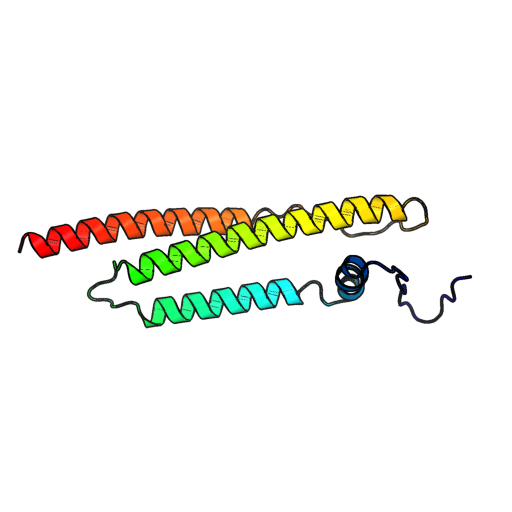 O . ARG A 1 89 ? 20.249 4.663 -21.419 1.00 66.00 89 ARG A O 1
ATOM 716 N N . LEU A 1 90 ? 18.358 5.534 -20.589 1.00 61.78 90 LEU A N 1
ATOM 717 C CA . LEU A 1 90 ? 17.917 6.178 -21.825 1.00 61.78 90 LEU A CA 1
ATOM 718 C C . LEU A 1 90 ? 18.872 7.293 -22.244 1.00 61.78 90 LEU A C 1
ATOM 720 O O . LEU A 1 90 ? 19.202 7.346 -23.413 1.00 61.78 90 LEU A O 1
ATOM 724 N N . ASN A 1 91 ? 19.396 8.119 -21.333 1.00 61.09 91 ASN A N 1
ATOM 725 C CA . ASN A 1 91 ? 20.415 9.119 -21.688 1.00 61.09 91 ASN A CA 1
ATOM 726 C C . ASN A 1 91 ? 21.721 8.485 -22.183 1.00 61.09 91 ASN A C 1
ATOM 728 O O . ASN A 1 91 ? 22.401 9.063 -23.026 1.00 61.09 91 ASN A O 1
ATOM 732 N N . HIS A 1 92 ? 22.064 7.292 -21.690 1.00 60.62 92 HIS A N 1
ATOM 733 C CA . HIS A 1 92 ? 23.204 6.532 -22.197 1.00 60.62 92 HIS A CA 1
ATOM 734 C C . HIS A 1 92 ? 22.962 6.016 -23.627 1.00 60.62 92 HIS A C 1
ATOM 736 O O . HIS A 1 92 ? 23.884 6.025 -24.436 1.00 60.62 92 HIS A O 1
ATOM 742 N N . PHE A 1 93 ? 21.722 5.632 -23.956 1.00 57.78 93 PHE A N 1
ATOM 743 C CA . PHE A 1 93 ? 21.331 5.164 -25.293 1.00 57.78 93 PHE A CA 1
ATOM 744 C C . PHE A 1 93 ? 20.921 6.289 -26.267 1.00 57.78 93 PHE A C 1
ATOM 746 O O . PHE A 1 93 ? 21.030 6.115 -27.473 1.00 57.78 93 PHE A O 1
ATOM 753 N N . ALA A 1 94 ? 20.482 7.452 -25.781 1.00 51.56 94 ALA A N 1
ATOM 754 C CA . ALA A 1 94 ? 19.981 8.569 -26.589 1.00 51.56 94 ALA A CA 1
ATOM 755 C C . ALA A 1 94 ? 21.083 9.335 -27.337 1.00 51.56 94 ALA A C 1
ATOM 757 O O . ALA A 1 94 ? 20.776 10.054 -28.287 1.00 51.56 94 ALA A O 1
ATOM 758 N N . ASN A 1 95 ? 22.358 9.137 -26.976 1.00 51.78 95 ASN A N 1
ATOM 759 C CA . ASN A 1 95 ? 23.469 9.532 -27.846 1.00 51.78 95 ASN A CA 1
ATOM 760 C C . ASN A 1 95 ? 23.444 8.780 -29.198 1.00 51.78 95 ASN A C 1
ATOM 762 O O . ASN A 1 95 ? 24.018 9.278 -30.159 1.00 51.78 95 ASN A O 1
ATOM 766 N N . ASP A 1 96 ? 22.714 7.660 -29.298 1.00 47.31 96 ASP A N 1
ATOM 767 C CA . ASP A 1 96 ? 22.605 6.800 -30.482 1.00 47.31 96 ASP A CA 1
ATOM 768 C C . ASP A 1 96 ? 21.156 6.650 -30.992 1.00 47.31 96 ASP A C 1
ATOM 770 O O . ASP A 1 96 ? 20.732 5.557 -31.345 1.00 47.31 96 ASP A O 1
ATOM 774 N N . VAL A 1 97 ? 20.414 7.756 -31.152 1.00 49.03 97 VAL A N 1
ATOM 775 C CA . VAL A 1 97 ? 19.057 7.810 -31.756 1.00 49.03 97 VAL A CA 1
ATOM 776 C C . VAL A 1 97 ? 17.929 7.561 -30.741 1.00 49.03 97 VAL A C 1
ATOM 778 O O . VAL A 1 97 ? 17.761 6.458 -30.244 1.00 49.03 97 VAL A O 1
ATOM 781 N N . VAL A 1 98 ? 17.109 8.588 -30.467 1.00 47.03 98 VAL A N 1
ATOM 782 C CA . VAL A 1 98 ? 15.621 8.573 -30.460 1.00 47.03 98 VAL A CA 1
ATOM 783 C C . VAL A 1 98 ? 15.096 9.885 -29.845 1.00 47.03 98 VAL A C 1
ATOM 785 O O . VAL A 1 98 ? 15.384 10.232 -28.705 1.00 47.03 98 VAL A O 1
ATOM 788 N N . THR A 1 99 ? 14.279 10.604 -30.620 1.00 40.28 99 THR A N 1
ATOM 789 C CA . THR A 1 99 ? 13.716 11.941 -30.347 1.00 40.28 99 THR A CA 1
ATOM 790 C C . THR A 1 99 ? 12.276 11.937 -29.817 1.00 40.28 99 THR A C 1
ATOM 792 O O . THR A 1 99 ? 11.595 12.957 -29.877 1.00 40.28 99 THR A O 1
ATOM 795 N N . SER A 1 100 ? 11.758 10.831 -29.283 1.00 42.06 100 SER A N 1
ATOM 796 C CA . SER A 1 100 ? 10.419 10.855 -28.676 1.00 42.06 100 SER A CA 1
ATOM 797 C C . SER A 1 100 ? 10.254 9.784 -27.610 1.00 42.06 100 SER A C 1
ATOM 799 O O . SER A 1 100 ? 9.938 8.636 -27.899 1.00 42.06 100 SER A O 1
ATOM 801 N N . PHE A 1 101 ? 10.431 10.179 -26.352 1.00 47.84 101 PHE A N 1
ATOM 802 C CA . PHE A 1 101 ? 9.877 9.427 -25.234 1.00 47.84 101 PHE A CA 1
ATOM 803 C C . PHE A 1 101 ? 8.937 10.324 -24.433 1.00 47.84 101 PHE A C 1
ATOM 805 O O . PHE A 1 101 ? 9.216 11.518 -24.277 1.00 47.84 101 PHE A O 1
ATOM 812 N N . PRO A 1 102 ? 7.798 9.774 -23.967 1.00 43.00 102 PRO A N 1
ATOM 813 C CA . PRO A 1 102 ? 6.845 10.517 -23.166 1.00 43.00 102 PRO A CA 1
ATOM 814 C C . PRO A 1 102 ? 7.574 11.042 -21.935 1.00 43.00 102 PRO A C 1
ATOM 816 O O . PRO A 1 102 ? 8.336 10.320 -21.291 1.00 43.00 102 PRO A O 1
ATOM 819 N N . SER A 1 103 ? 7.365 12.320 -21.635 1.00 42.56 103 SER A N 1
ATOM 820 C CA . SER A 1 103 ? 7.896 12.943 -20.435 1.00 42.56 103 SER A CA 1
ATOM 821 C C . SER A 1 103 ? 7.494 12.093 -19.231 1.00 42.56 103 SER A C 1
ATOM 823 O O . SER A 1 103 ? 6.315 11.985 -18.893 1.00 42.56 103 SER A O 1
ATOM 825 N N . PHE A 1 104 ? 8.478 11.450 -18.598 1.00 48.84 104 PHE A N 1
ATOM 826 C CA . PHE A 1 104 ? 8.285 10.780 -17.319 1.00 48.84 104 PHE A CA 1
ATOM 827 C C . PHE A 1 104 ? 7.866 11.860 -16.318 1.00 48.84 104 PHE A C 1
ATOM 829 O O . PHE A 1 104 ? 8.689 12.598 -15.778 1.00 48.84 104 PHE A O 1
ATOM 836 N N . ARG A 1 105 ? 6.555 12.026 -16.125 1.00 49.00 105 ARG A N 1
ATOM 837 C CA . ARG A 1 105 ? 6.027 12.899 -15.083 1.00 49.00 105 ARG A CA 1
ATOM 838 C C . ARG A 1 105 ? 6.350 12.220 -13.760 1.00 49.00 105 ARG A C 1
ATOM 840 O O . ARG A 1 105 ? 5.886 11.111 -13.512 1.00 49.00 105 ARG A O 1
ATOM 847 N N . TYR A 1 106 ? 7.160 12.881 -12.935 1.00 55.84 106 TYR A N 1
ATOM 848 C CA . TYR A 1 106 ? 7.399 12.498 -11.546 1.00 55.84 106 TYR A CA 1
ATOM 849 C C . TYR A 1 106 ? 6.085 12.615 -10.770 1.00 55.84 106 TYR A C 1
ATOM 851 O O . TYR A 1 106 ? 5.802 13.634 -10.140 1.00 55.84 106 TYR A O 1
ATOM 859 N N . ASP A 1 107 ? 5.238 11.597 -10.878 1.00 64.81 107 ASP A N 1
ATOM 860 C CA . ASP A 1 107 ? 3.980 11.566 -10.159 1.00 64.81 107 ASP A CA 1
ATOM 861 C C . ASP A 1 107 ? 4.221 11.054 -8.737 1.00 64.81 107 ASP A C 1
ATOM 863 O O . ASP A 1 107 ? 4.491 9.878 -8.501 1.00 64.81 107 ASP A O 1
ATOM 867 N N . LEU A 1 108 ? 4.156 11.978 -7.779 1.00 78.56 108 LEU A N 1
ATOM 868 C CA . LEU A 1 108 ? 4.276 11.695 -6.349 1.00 78.56 108 LEU A CA 1
ATOM 869 C C . LEU A 1 108 ? 2.929 11.283 -5.726 1.00 78.56 108 LEU A C 1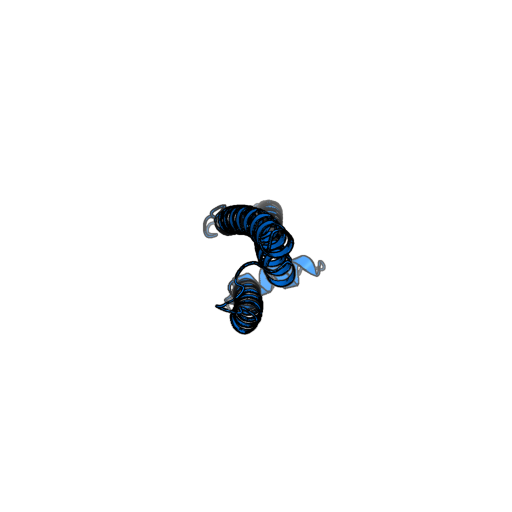
ATOM 871 O O . LEU A 1 108 ? 2.834 11.212 -4.499 1.00 78.56 108 LEU A O 1
ATOM 875 N N . ALA A 1 109 ? 1.879 11.058 -6.528 1.00 83.12 109 ALA A N 1
ATOM 876 C CA . ALA A 1 109 ? 0.545 10.700 -6.045 1.00 83.12 109 ALA A CA 1
ATOM 877 C C . ALA A 1 109 ? 0.557 9.477 -5.120 1.00 83.12 109 ALA A C 1
ATOM 879 O O . ALA A 1 109 ? -0.003 9.552 -4.028 1.00 83.12 109 ALA A O 1
ATOM 880 N N . ASP A 1 110 ? 1.255 8.402 -5.495 1.00 82.81 110 ASP A N 1
ATOM 881 C CA . ASP A 1 110 ? 1.327 7.166 -4.700 1.00 82.81 110 ASP A CA 1
ATOM 882 C C . ASP A 1 110 ? 1.927 7.422 -3.302 1.00 82.81 110 ASP A C 1
ATOM 884 O O . ASP A 1 110 ? 1.421 6.933 -2.291 1.00 82.81 110 ASP A O 1
ATOM 888 N N . ILE A 1 111 ? 2.952 8.280 -3.221 1.00 85.69 111 ILE A N 1
ATOM 889 C CA . ILE A 1 111 ? 3.574 8.686 -1.953 1.00 85.69 111 ILE A CA 1
ATOM 890 C C . ILE A 1 111 ? 2.609 9.534 -1.125 1.00 85.69 111 ILE A C 1
ATOM 892 O O . ILE A 1 111 ? 2.447 9.288 0.070 1.00 85.69 111 ILE A O 1
ATOM 896 N N . LYS A 1 112 ? 1.939 10.513 -1.747 1.00 88.88 112 LYS A N 1
ATOM 897 C CA . LYS A 1 112 ? 0.946 11.357 -1.063 1.00 88.88 112 LYS A CA 1
ATOM 898 C C . LYS A 1 112 ? -0.176 10.504 -0.473 1.00 88.88 112 LYS A C 1
ATOM 900 O O . LYS A 1 112 ? -0.500 10.670 0.700 1.00 88.88 112 LYS A O 1
ATOM 905 N N . ILE A 1 113 ? -0.718 9.567 -1.253 1.00 89.62 113 ILE A N 1
ATOM 906 C CA . ILE A 1 113 ? -1.741 8.616 -0.801 1.00 89.62 113 ILE A CA 1
ATOM 907 C C . ILE A 1 113 ? -1.213 7.799 0.382 1.00 89.62 113 ILE A C 1
ATOM 909 O O . ILE A 1 113 ? -1.886 7.719 1.409 1.00 89.62 113 ILE A O 1
ATOM 913 N N . GLY A 1 114 ? 0.010 7.267 0.290 1.00 88.44 114 GLY A N 1
ATOM 914 C CA . GLY A 1 114 ? 0.648 6.541 1.391 1.00 88.44 114 GLY A CA 1
ATOM 915 C C . GLY A 1 114 ? 0.730 7.355 2.684 1.00 88.44 114 GLY A C 1
ATOM 916 O O . GLY A 1 114 ? 0.330 6.866 3.741 1.00 88.44 114 GLY A O 1
ATOM 917 N N . ILE A 1 115 ? 1.162 8.619 2.605 1.00 91.81 115 ILE A N 1
ATOM 918 C CA . ILE A 1 115 ? 1.221 9.532 3.760 1.00 91.81 115 ILE A CA 1
ATOM 919 C C . ILE A 1 115 ? -0.174 9.748 4.359 1.00 91.81 115 ILE A C 1
ATOM 921 O O . ILE A 1 115 ? -0.338 9.616 5.572 1.00 91.81 115 ILE A O 1
ATOM 925 N N . PHE A 1 116 ? -1.189 10.029 3.537 1.00 93.62 116 PHE A N 1
ATOM 926 C CA . PHE A 1 116 ? -2.561 10.218 4.025 1.00 93.62 116 PHE A CA 1
ATOM 927 C C . PHE A 1 116 ? -3.104 8.974 4.735 1.00 93.62 116 PHE A C 1
ATOM 929 O O . PHE A 1 116 ? -3.714 9.088 5.800 1.00 93.62 116 PHE A O 1
ATOM 936 N N . VAL A 1 117 ? -2.843 7.781 4.198 1.00 93.19 117 VAL A N 1
ATOM 937 C CA . VAL A 1 117 ? -3.260 6.520 4.826 1.00 93.19 117 VAL A CA 1
ATOM 938 C C . VAL A 1 117 ? -2.529 6.288 6.154 1.00 93.19 117 VAL A C 1
ATOM 940 O O . VAL A 1 117 ? -3.135 5.800 7.107 1.00 93.19 117 VAL A O 1
ATOM 943 N N . LEU A 1 118 ? -1.257 6.678 6.273 1.00 93.25 118 LEU A N 1
ATOM 944 C CA . LEU A 1 118 ? -0.526 6.599 7.544 1.00 93.25 118 LEU A CA 1
ATOM 945 C C . LEU A 1 118 ? -1.046 7.589 8.591 1.00 93.25 118 LEU A C 1
ATOM 947 O O . LEU A 1 118 ? -1.149 7.225 9.764 1.00 93.25 118 LEU A O 1
ATOM 951 N N . ILE A 1 119 ? -1.428 8.801 8.182 1.00 92.25 119 ILE A N 1
ATOM 952 C CA . ILE A 1 119 ? -2.108 9.759 9.067 1.00 92.25 119 ILE A CA 1
ATOM 953 C C . ILE A 1 119 ? -3.424 9.153 9.567 1.00 92.25 119 ILE A C 1
ATOM 955 O O . ILE A 1 119 ? -3.691 9.164 10.768 1.00 92.25 119 ILE A O 1
ATOM 959 N N . LEU A 1 120 ? -4.212 8.545 8.674 1.00 90.62 120 LEU A N 1
ATOM 960 C CA . LEU A 1 120 ? -5.438 7.842 9.052 1.00 90.62 120 LEU A CA 1
ATOM 961 C C . LEU A 1 120 ? -5.156 6.706 10.048 1.00 90.62 120 LEU A C 1
ATOM 963 O O . LEU A 1 120 ? -5.877 6.561 11.032 1.00 90.62 120 LEU A O 1
ATOM 967 N N . ALA A 1 121 ? -4.090 5.930 9.833 1.00 91.44 121 ALA A N 1
ATOM 968 C CA . ALA A 1 121 ? -3.685 4.867 10.749 1.00 91.44 121 ALA A CA 1
ATOM 969 C C . ALA A 1 121 ? -3.324 5.408 12.141 1.00 91.44 121 ALA A C 1
ATOM 971 O O . ALA A 1 121 ? -3.656 4.784 13.149 1.00 91.44 121 ALA A O 1
ATOM 972 N N . PHE A 1 122 ? -2.673 6.573 12.210 1.00 90.75 122 PHE A N 1
ATOM 973 C CA . PHE A 1 122 ? -2.366 7.234 13.476 1.00 90.75 122 PHE A CA 1
ATOM 974 C C . PHE A 1 122 ? -3.639 7.663 14.213 1.00 90.75 122 PHE A C 1
ATOM 976 O O . PHE A 1 122 ? -3.786 7.370 15.398 1.00 90.75 122 PHE A O 1
ATOM 983 N N . ILE A 1 123 ? -4.595 8.268 13.503 1.00 89.75 123 ILE A N 1
ATOM 984 C CA . ILE A 1 123 ? -5.907 8.625 14.064 1.00 89.75 123 ILE A CA 1
ATOM 985 C C . ILE A 1 123 ? -6.621 7.368 14.587 1.00 89.75 123 ILE A C 1
ATOM 987 O O . ILE A 1 123 ? -7.126 7.361 15.708 1.00 89.75 123 ILE A O 1
ATOM 991 N N . TYR A 1 124 ? -6.595 6.273 13.821 1.00 89.31 124 TYR A N 1
ATOM 992 C CA . TYR A 1 124 ? -7.178 4.989 14.225 1.00 89.31 124 TYR A CA 1
ATOM 993 C C . TYR A 1 124 ? -6.518 4.403 15.476 1.00 89.31 124 TYR A C 1
ATOM 995 O O . TYR A 1 124 ? -7.199 3.853 16.343 1.00 89.31 124 TYR A O 1
ATOM 1003 N N . LYS A 1 125 ? -5.193 4.540 15.594 1.00 89.19 125 LYS A N 1
ATOM 1004 C CA . LYS A 1 125 ? -4.444 4.127 16.783 1.00 89.19 125 LYS A CA 1
ATOM 1005 C C . LYS A 1 125 ? -4.915 4.894 18.016 1.00 89.19 125 LYS A C 1
ATOM 1007 O O . LYS A 1 125 ? -5.223 4.261 19.020 1.00 89.19 125 LYS A O 1
ATOM 1012 N N . VAL A 1 126 ? -5.010 6.220 17.924 1.00 88.50 126 VAL A N 1
ATOM 1013 C CA . VAL A 1 126 ? -5.498 7.066 19.025 1.00 88.50 126 VAL A CA 1
ATOM 1014 C C . VAL A 1 126 ? -6.934 6.687 19.399 1.00 88.50 126 VAL A C 1
ATOM 1016 O O . VAL A 1 126 ? -7.214 6.464 20.572 1.00 88.50 126 VAL A O 1
ATOM 1019 N N . GLY A 1 127 ? -7.818 6.504 18.413 1.00 85.88 127 GLY A N 1
ATOM 1020 C CA . GLY A 1 127 ? -9.192 6.048 18.655 1.00 85.88 127 GLY A CA 1
ATOM 1021 C C . GLY A 1 127 ? -9.270 4.675 19.332 1.00 85.88 127 GLY A C 1
ATOM 1022 O O . GLY A 1 127 ? -10.113 4.465 20.198 1.00 85.88 127 GLY A O 1
ATOM 1023 N N . THR A 1 128 ? -8.352 3.760 19.002 1.00 87.94 128 THR A N 1
ATOM 1024 C CA . THR A 1 128 ? -8.263 2.441 19.656 1.00 87.94 128 THR A CA 1
ATOM 1025 C C . THR A 1 128 ? -7.898 2.579 21.132 1.00 87.94 128 THR A C 1
ATOM 1027 O O . THR A 1 128 ? -8.541 1.950 21.964 1.00 87.94 128 THR A O 1
ATOM 1030 N N . MET A 1 129 ? -6.922 3.434 21.460 1.00 86.25 129 MET A N 1
ATOM 1031 C CA . MET A 1 129 ? -6.507 3.669 22.850 1.00 86.25 129 MET A CA 1
ATOM 1032 C C . MET A 1 129 ? -7.651 4.269 23.676 1.00 86.25 129 MET A C 1
ATOM 1034 O O . MET A 1 129 ? -7.959 3.758 24.746 1.00 86.25 129 MET A O 1
ATOM 1038 N N . ILE A 1 130 ? -8.358 5.266 23.133 1.00 86.81 130 ILE A N 1
ATOM 1039 C CA . ILE A 1 130 ? -9.519 5.878 23.801 1.00 86.81 130 ILE A CA 1
ATOM 1040 C C . ILE A 1 130 ? -10.637 4.847 24.030 1.00 86.81 130 ILE A C 1
ATOM 1042 O O . ILE A 1 130 ? -11.226 4.797 25.108 1.00 86.81 130 ILE A O 1
ATOM 1046 N N . GLN A 1 131 ? -10.940 4.007 23.033 1.00 84.19 131 GLN A N 1
ATOM 1047 C CA . GLN A 1 131 ? -11.988 2.987 23.154 1.00 84.19 131 GLN A CA 1
ATOM 1048 C C . GLN A 1 131 ? -11.626 1.908 24.192 1.00 84.19 131 GLN A C 1
ATOM 1050 O O . GLN A 1 131 ? -12.507 1.393 24.883 1.00 84.19 131 GLN A O 1
ATOM 1055 N N . GLU A 1 132 ? -10.346 1.547 24.305 1.00 82.50 132 GLU A N 1
ATOM 1056 C CA . GLU A 1 132 ? -9.854 0.624 25.335 1.00 82.50 132 GLU A CA 1
ATOM 1057 C C . GLU A 1 132 ? -9.936 1.244 26.736 1.00 82.50 132 GLU A C 1
ATOM 1059 O O . GLU A 1 132 ? -10.443 0.592 27.649 1.00 82.50 132 GLU A O 1
ATOM 1064 N N . GLU A 1 133 ? -9.537 2.509 26.899 1.00 77.56 133 GLU A N 1
ATOM 1065 C CA . GLU A 1 133 ? -9.671 3.247 28.165 1.00 77.56 133 GLU A CA 1
ATOM 1066 C C . GLU A 1 133 ? -11.135 3.325 28.625 1.00 77.56 133 GLU A C 1
ATOM 1068 O O . GLU A 1 133 ? -11.450 3.012 29.776 1.00 77.56 133 GLU A O 1
ATOM 1073 N N . GLN A 1 134 ? -12.059 3.652 27.718 1.00 74.25 134 GLN A N 1
ATOM 1074 C CA . GLN A 1 134 ? -13.490 3.720 28.03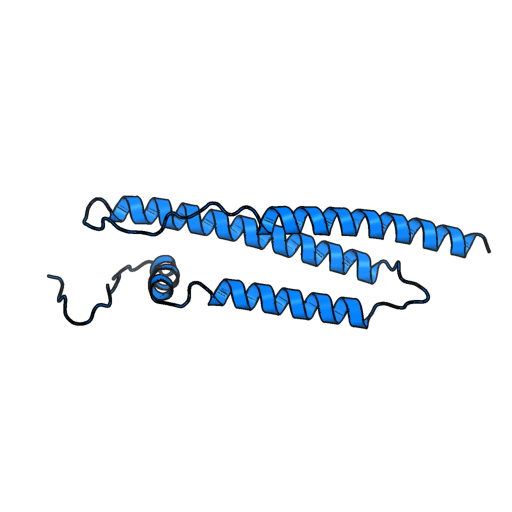5 1.00 74.25 134 GLN A CA 1
ATOM 1075 C C . GLN A 1 134 ? -14.066 2.369 28.476 1.00 74.25 134 GLN A C 1
ATOM 1077 O O . GLN A 1 134 ? -14.901 2.329 29.374 1.00 74.25 134 GLN A O 1
ATOM 1082 N N . ARG A 1 135 ? -13.607 1.258 27.889 1.00 70.06 135 ARG A N 1
ATOM 1083 C CA . ARG A 1 135 ? -14.032 -0.097 28.283 1.00 70.06 135 ARG A CA 1
ATOM 1084 C C . ARG A 1 135 ? -13.501 -0.538 29.644 1.00 70.06 135 ARG A C 1
ATOM 1086 O O . ARG A 1 135 ? -14.125 -1.389 30.259 1.00 70.06 135 ARG A O 1
ATOM 1093 N N . LEU A 1 136 ? -12.360 -0.009 30.082 1.00 61.72 136 LEU A N 1
ATOM 1094 C CA . LEU A 1 136 ? -11.755 -0.326 31.381 1.00 61.72 136 LEU A CA 1
ATOM 1095 C C . LEU A 1 136 ? -12.362 0.483 32.538 1.00 61.72 136 LEU A C 1
ATOM 1097 O O . LEU A 1 136 ? -12.135 0.145 33.696 1.00 61.72 136 LEU A O 1
ATOM 1101 N N . THR A 1 137 ? -13.090 1.559 32.228 1.00 57.47 137 THR A N 1
ATOM 1102 C CA . THR A 1 137 ? -13.668 2.479 33.224 1.00 57.47 137 THR A CA 1
ATOM 1103 C C . THR A 1 137 ? -15.119 2.123 33.598 1.00 57.47 137 THR A C 1
ATOM 1105 O O . THR A 1 137 ? -15.669 2.712 34.527 1.00 57.47 137 THR A O 1
ATOM 1108 N N . ILE A 1 138 ? -15.743 1.181 32.879 1.00 51.31 138 ILE A N 1
ATOM 1109 C CA . ILE A 1 138 ? -17.098 0.648 33.123 1.00 51.31 138 ILE A CA 1
ATOM 1110 C C . ILE A 1 138 ? -16.979 -0.666 33.894 1.00 51.31 138 ILE A C 1
ATOM 1112 O O . ILE A 1 138 ? -17.774 -0.857 34.840 1.00 51.31 138 ILE A O 1
#

Radius of gyration: 22.13 Å; chains: 1; bounding box: 44×22×73 Å

Sequence (138 aa):
MYSVNSGTYVFNSDNIIDRILYQHVKGYHDFPSSLFTFTICVLLLSTVSKLNLANPFTIGITKRITLIGCLYLVYGILKIGIALYSWQRLNHFANDVVTSFPSFRYDLADIKIGIFVLILAFIYKVGTMIQEEQRLTI

Secondary structure (DSSP, 8-state):
-----SS------S-HHHHHHHHGGGTTTTHHHHHHHHHHHHHHHHHHTT-BTTB---HHHHHHHHHHHHHHHHHHHHHHHHHHHHHHHHHHHHTTS-----------HHHHHHHHHHHHHHHHHHHHHHHHHHHH--

pLDDT: mean 71.62, std 19.04, range [28.53, 93.62]

Foldseek 3Di:
DDDPDPPDPPPPDPDPLCVVVRVCVPPVPCVVVVVLVVVLVVLVVVLVVPQDPVPRQDPVSLVSLLVSLVSLQVVLVVLVVSVVVCVVVVVVCVVPDDDDDPPPPSDCPSNVVSVVSNVVSVVSVVVNVVVVVVVVVD